Protein AF-A0A7C5T7T2-F1 (afdb_monomer_lite)

Foldseek 3Di:
DDDPLDDPDDALVVLLVVLVVLLVVLLVLLLVVLVPDLVVSVVSLVVSLVVLVVSLVVLVVVLVSQVPDPCQPVDPVSVVRSVSSVVSSVSSVVSNVVSVVSSVVSVVVVVVVVVVPD

pLDDT: mean 85.92, std 14.22, range [38.47, 97.88]

Sequence (118 aa):
MMLEVAVQALSPTALGYVVASIAVVGALSVYGMLSVDRRWAAYVALVVEVVLAVLLAYTVNVVYALYAAPGFGSSMHDIVLGVSYQRVAAGILSAMLFMAALVAIGYYMELQGEKGHE

Structure (mmCIF, N/CA/C/O backbone):
data_AF-A0A7C5T7T2-F1
#
_entry.id   AF-A0A7C5T7T2-F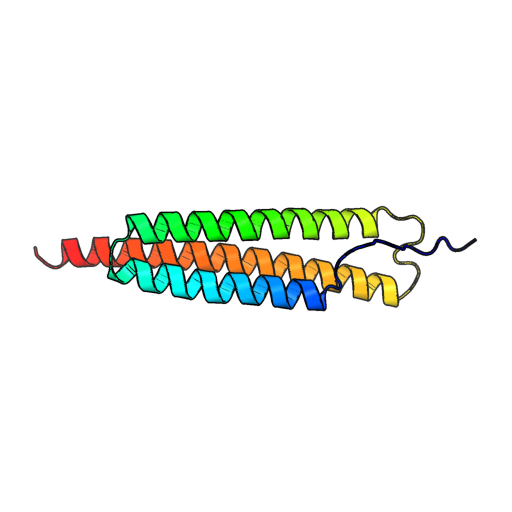1
#
loop_
_atom_site.group_PDB
_atom_site.id
_atom_site.type_symbol
_atom_site.label_atom_id
_atom_site.label_alt_id
_atom_site.label_comp_id
_atom_site.label_asym_id
_atom_site.label_entity_id
_atom_s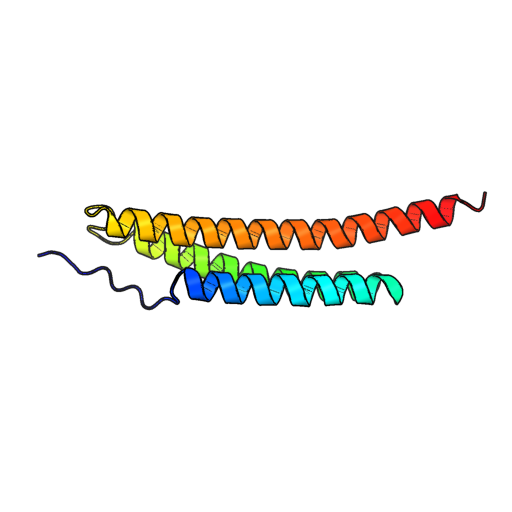ite.label_seq_id
_atom_site.pdbx_PDB_ins_code
_atom_site.Cartn_x
_atom_site.Cartn_y
_atom_site.Cartn_z
_atom_site.occupancy
_atom_site.B_iso_or_equiv
_atom_site.auth_seq_id
_atom_site.auth_comp_id
_atom_site.auth_asym_id
_atom_site.auth_atom_id
_atom_site.pdbx_PDB_model_num
ATOM 1 N N . MET A 1 1 ? 23.443 -1.241 -30.010 1.00 38.47 1 MET A N 1
ATOM 2 C CA . MET A 1 1 ? 22.248 -2.105 -29.931 1.00 38.47 1 MET A CA 1
ATOM 3 C C . MET A 1 1 ? 21.452 -1.610 -28.728 1.00 38.47 1 MET A C 1
ATOM 5 O O . MET A 1 1 ? 21.962 -1.739 -27.625 1.00 38.47 1 MET A O 1
ATOM 9 N N . MET A 1 2 ? 20.324 -0.914 -28.928 1.00 40.06 2 MET A N 1
ATOM 10 C CA . MET A 1 2 ? 19.431 -0.563 -27.812 1.00 40.06 2 MET A CA 1
ATOM 11 C C . MET A 1 2 ? 18.725 -1.847 -27.386 1.00 40.06 2 MET A C 1
ATOM 13 O O . MET A 1 2 ? 17.986 -2.419 -28.182 1.00 40.06 2 MET A O 1
ATOM 17 N N . LEU A 1 3 ? 19.015 -2.331 -26.182 1.00 50.62 3 LEU A N 1
ATOM 18 C CA . LEU A 1 3 ? 18.257 -3.414 -25.567 1.00 50.62 3 LEU A CA 1
ATOM 19 C C . LEU A 1 3 ? 16.936 -2.816 -25.088 1.00 50.62 3 LEU A C 1
ATOM 21 O O . LEU A 1 3 ? 16.924 -1.951 -24.217 1.00 50.62 3 LEU A O 1
ATOM 25 N N . GLU A 1 4 ? 15.839 -3.226 -25.714 1.00 49.62 4 GLU A N 1
ATOM 26 C CA . GLU A 1 4 ? 14.496 -2.831 -25.308 1.00 49.62 4 GLU A CA 1
ATOM 27 C C . GLU A 1 4 ? 14.226 -3.400 -23.907 1.00 49.62 4 GLU A C 1
ATOM 29 O O . GLU A 1 4 ? 14.304 -4.611 -23.685 1.00 49.62 4 GLU A O 1
ATOM 34 N N . VAL A 1 5 ? 13.971 -2.523 -22.936 1.00 54.84 5 VAL A N 1
ATOM 35 C CA . VAL A 1 5 ? 13.690 -2.917 -21.551 1.00 54.84 5 VAL A CA 1
ATOM 36 C C . VAL A 1 5 ? 12.249 -3.425 -21.479 1.00 54.84 5 VAL A C 1
ATOM 38 O O . VAL A 1 5 ? 11.323 -2.697 -21.136 1.00 54.84 5 VAL A O 1
ATOM 41 N N . ALA A 1 6 ? 12.045 -4.691 -21.839 1.00 54.59 6 ALA A N 1
ATOM 42 C CA . ALA A 1 6 ? 10.747 -5.351 -21.753 1.00 54.59 6 ALA A CA 1
ATOM 43 C C . ALA A 1 6 ? 10.578 -6.018 -20.378 1.00 54.59 6 ALA A C 1
ATOM 45 O O . ALA A 1 6 ? 10.866 -7.201 -20.199 1.00 54.59 6 ALA A O 1
ATOM 46 N N . VAL A 1 7 ? 10.101 -5.265 -19.384 1.00 60.03 7 VAL A N 1
ATOM 47 C CA . VAL A 1 7 ? 9.616 -5.862 -18.131 1.00 60.03 7 VAL A CA 1
ATOM 48 C C . VAL A 1 7 ? 8.171 -6.312 -18.354 1.00 60.03 7 VAL A C 1
ATOM 50 O O . VAL A 1 7 ? 7.294 -5.483 -18.586 1.00 60.03 7 VAL A O 1
ATOM 53 N N . GLN A 1 8 ? 7.899 -7.620 -18.274 1.00 65.62 8 GLN A N 1
ATOM 54 C CA . GLN A 1 8 ? 6.528 -8.151 -18.249 1.00 65.62 8 GLN A CA 1
ATOM 55 C C . GLN A 1 8 ? 5.872 -7.844 -16.892 1.00 65.62 8 GLN A C 1
ATOM 57 O O . GLN A 1 8 ? 5.750 -8.706 -16.023 1.00 65.62 8 GLN A O 1
ATOM 62 N N . ALA A 1 9 ? 5.483 -6.587 -16.694 1.00 73.00 9 ALA A N 1
ATOM 63 C CA . ALA A 1 9 ? 4.769 -6.115 -15.515 1.00 73.00 9 ALA A CA 1
ATOM 64 C C . ALA A 1 9 ? 3.422 -5.495 -15.899 1.00 73.00 9 ALA A C 1
ATOM 66 O O . ALA A 1 9 ? 3.221 -5.023 -17.019 1.00 73.00 9 ALA A O 1
ATOM 67 N N . LEU A 1 10 ? 2.494 -5.471 -14.938 1.00 80.31 10 LEU A N 1
ATOM 68 C CA . LEU A 1 10 ? 1.279 -4.665 -15.051 1.00 80.31 10 LEU A CA 1
ATOM 69 C C . LEU A 1 10 ? 1.652 -3.194 -15.256 1.00 80.31 10 LEU A C 1
ATOM 71 O O . LEU A 1 10 ? 2.607 -2.700 -14.648 1.00 80.31 10 LEU A O 1
ATOM 75 N N . SER A 1 11 ? 0.877 -2.481 -16.076 1.00 90.06 11 SER A N 1
ATOM 76 C CA . SER A 1 11 ? 1.086 -1.047 -16.266 1.00 90.06 11 SER A CA 1
ATOM 77 C C . SER A 1 11 ? 0.905 -0.290 -14.939 1.00 90.06 11 SER A C 1
ATOM 79 O O . SER A 1 11 ? 0.089 -0.705 -14.105 1.00 90.06 11 SER A O 1
ATOM 81 N N . PRO A 1 12 ? 1.606 0.842 -14.726 1.00 91.81 12 PRO A N 1
ATOM 82 C CA . PRO A 1 12 ? 1.466 1.627 -13.498 1.00 91.81 12 PRO A CA 1
ATOM 83 C C . PRO A 1 12 ? 0.012 2.013 -13.206 1.00 91.81 12 PRO A C 1
ATOM 85 O O . PRO A 1 12 ? -0.438 1.957 -12.066 1.00 91.81 12 PRO A O 1
ATOM 88 N N . THR A 1 13 ? -0.752 2.350 -14.247 1.00 91.31 13 THR A N 1
ATOM 89 C CA . THR A 1 13 ? -2.172 2.694 -14.135 1.00 91.31 13 THR A CA 1
ATOM 90 C C . THR A 1 13 ? -3.012 1.515 -13.647 1.00 91.31 13 THR A C 1
ATOM 92 O O . THR A 1 13 ? -3.838 1.686 -12.754 1.00 91.31 13 THR A O 1
ATOM 95 N N . ALA A 1 14 ? -2.786 0.313 -14.190 1.00 92.50 14 ALA A N 1
ATOM 96 C CA . ALA A 1 14 ? -3.497 -0.884 -13.752 1.00 92.50 14 ALA A CA 1
ATOM 97 C C . ALA A 1 14 ? -3.191 -1.206 -12.282 1.00 92.50 14 ALA A C 1
ATOM 99 O O . ALA A 1 14 ? -4.115 -1.453 -11.508 1.00 92.50 14 ALA A O 1
ATOM 100 N N . LEU A 1 15 ? -1.918 -1.121 -11.874 1.00 93.38 15 LEU A N 1
ATOM 101 C CA . LEU A 1 15 ? -1.542 -1.285 -10.467 1.00 93.38 15 LEU A CA 1
ATOM 102 C C . LEU A 1 15 ? -2.198 -0.231 -9.576 1.00 93.38 15 LEU A C 1
ATOM 104 O O . LEU A 1 15 ? -2.725 -0.580 -8.525 1.00 93.38 15 LEU A O 1
ATOM 108 N N . GLY A 1 16 ? -2.235 1.031 -10.009 1.00 93.56 16 GLY A N 1
ATOM 109 C CA . GLY A 1 16 ? -2.920 2.100 -9.283 1.00 93.56 16 GLY A CA 1
ATOM 110 C C . GLY A 1 16 ? -4.390 1.773 -8.999 1.00 93.56 16 GLY A C 1
ATOM 111 O O . GLY A 1 16 ? -4.837 1.918 -7.862 1.00 93.56 16 GLY A O 1
ATOM 112 N N . TYR A 1 17 ? -5.127 1.260 -9.991 1.00 94.94 17 TYR A N 1
ATOM 113 C CA . TYR A 1 17 ? -6.520 0.841 -9.796 1.00 94.94 17 TYR A CA 1
ATOM 114 C C . TYR A 1 17 ? -6.665 -0.361 -8.858 1.00 94.94 17 TYR A C 1
ATOM 116 O O . TYR A 1 17 ? -7.572 -0.372 -8.023 1.00 94.94 17 TYR A O 1
ATOM 124 N N . VAL A 1 18 ? -5.775 -1.353 -8.957 1.00 94.62 18 VAL A N 1
ATOM 125 C CA . VAL A 1 18 ? -5.775 -2.518 -8.055 1.00 94.62 18 VAL A CA 1
ATOM 126 C C . VAL A 1 18 ? -5.551 -2.076 -6.608 1.00 94.62 18 VAL A C 1
ATOM 128 O O . VAL A 1 18 ? -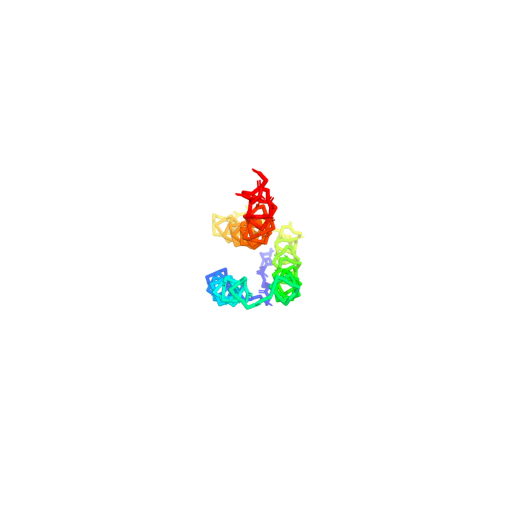6.326 -2.443 -5.724 1.00 94.62 18 VAL A O 1
ATOM 131 N N . VAL A 1 19 ? -4.548 -1.226 -6.379 1.00 94.31 19 VAL A N 1
ATOM 132 C CA . VAL A 1 19 ? -4.220 -0.682 -5.054 1.00 94.31 19 VAL A CA 1
ATOM 133 C C . VAL A 1 19 ? -5.387 0.125 -4.496 1.00 94.31 19 VAL A C 1
ATOM 135 O O . VAL A 1 19 ? -5.795 -0.113 -3.362 1.00 94.31 19 VAL A O 1
ATOM 138 N N . ALA A 1 20 ? -5.966 1.030 -5.290 1.00 93.56 20 ALA A N 1
ATOM 139 C CA . ALA A 1 20 ? -7.111 1.830 -4.866 1.00 93.56 20 ALA A CA 1
ATOM 140 C C . ALA A 1 20 ? -8.319 0.956 -4.492 1.00 93.56 20 ALA A C 1
ATOM 142 O O . ALA A 1 20 ? -8.952 1.189 -3.466 1.00 93.56 20 ALA A O 1
ATOM 143 N N . SER A 1 21 ? -8.607 -0.081 -5.283 1.00 94.94 21 SER A N 1
ATOM 144 C CA . SER A 1 21 ? -9.724 -0.998 -5.016 1.00 94.94 21 SER A CA 1
ATOM 145 C C . SER A 1 21 ? -9.535 -1.742 -3.694 1.00 94.94 21 SER A C 1
ATOM 147 O O . SER A 1 21 ? -10.452 -1.786 -2.875 1.00 94.94 21 SER A O 1
ATOM 149 N N . ILE A 1 22 ? -8.334 -2.277 -3.457 1.00 95.44 22 ILE A N 1
ATOM 150 C CA . ILE A 1 22 ? -8.004 -2.979 -2.209 1.00 95.44 22 ILE A CA 1
ATOM 151 C C . ILE A 1 22 ? -8.063 -2.025 -1.019 1.00 95.44 22 ILE A C 1
ATOM 153 O O . ILE A 1 22 ? -8.666 -2.363 -0.004 1.00 95.44 22 ILE A O 1
ATOM 157 N N . ALA A 1 23 ? -7.486 -0.829 -1.150 1.00 93.94 23 ALA A N 1
ATOM 158 C CA . ALA A 1 23 ? -7.475 0.165 -0.086 1.00 93.94 23 ALA A CA 1
ATOM 159 C C . ALA A 1 23 ? -8.896 0.598 0.304 1.00 93.94 23 ALA A C 1
ATOM 161 O O . ALA A 1 23 ? -9.227 0.619 1.486 1.00 93.94 23 ALA A O 1
ATOM 162 N N . VAL A 1 24 ? -9.761 0.890 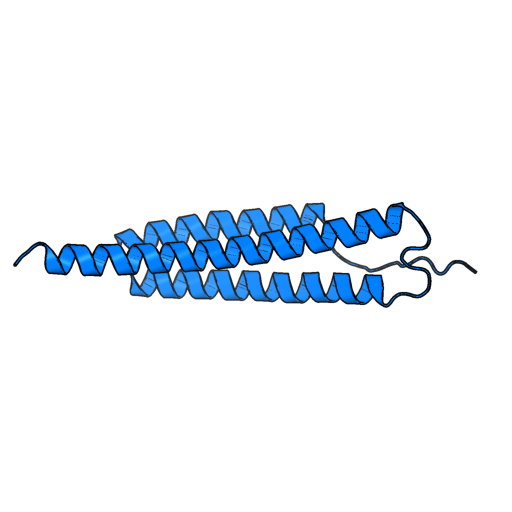-0.674 1.00 95.94 24 VAL A N 1
ATOM 163 C CA . VAL A 1 24 ? -11.140 1.338 -0.421 1.00 95.94 24 VAL A CA 1
ATOM 164 C C . VAL A 1 24 ? -11.983 0.223 0.195 1.00 95.94 24 VAL A C 1
ATOM 166 O O . VAL A 1 24 ? -12.619 0.435 1.227 1.00 95.94 24 VAL A O 1
ATOM 169 N N . VAL A 1 25 ? -11.978 -0.974 -0.400 1.00 96.25 25 VAL A N 1
ATOM 170 C CA . VAL A 1 25 ? -12.756 -2.111 0.122 1.00 96.25 25 VAL A CA 1
ATOM 171 C C . VAL A 1 25 ? -12.243 -2.528 1.500 1.00 96.25 25 VAL A C 1
ATOM 173 O O . VAL A 1 25 ? -13.041 -2.787 2.404 1.00 96.25 25 VAL A O 1
ATOM 176 N N . GLY A 1 26 ? -10.922 -2.541 1.687 1.00 95.19 26 GLY A N 1
ATOM 177 C CA . GLY A 1 26 ? -10.286 -2.828 2.967 1.00 95.19 26 GLY A CA 1
ATOM 178 C C . GLY A 1 26 ? -10.679 -1.822 4.045 1.00 95.19 26 GLY A C 1
ATOM 179 O O . GLY A 1 26 ? -11.118 -2.226 5.121 1.00 95.19 26 GLY A O 1
ATOM 180 N N . ALA A 1 27 ? -10.612 -0.525 3.741 1.00 93.56 27 ALA A N 1
ATOM 181 C CA . ALA A 1 27 ? -10.992 0.537 4.668 1.00 93.56 27 ALA A CA 1
ATOM 182 C C . ALA A 1 27 ? -12.467 0.458 5.079 1.00 93.56 27 ALA A C 1
ATOM 184 O O . ALA A 1 27 ? -12.772 0.539 6.268 1.00 93.56 27 ALA A O 1
ATOM 185 N N . LEU A 1 28 ? -13.378 0.246 4.121 1.00 94.88 28 LEU A N 1
ATOM 186 C CA . LEU A 1 28 ? -14.805 0.065 4.411 1.00 94.88 28 LEU A CA 1
ATOM 187 C C . LEU A 1 28 ? -15.051 -1.161 5.295 1.00 94.88 28 LEU A C 1
ATOM 189 O O . LEU A 1 28 ? -15.852 -1.100 6.226 1.00 94.88 28 LEU A O 1
ATOM 193 N N . SER A 1 29 ? -14.334 -2.255 5.034 1.00 93.88 29 SER A N 1
ATOM 194 C CA . SER A 1 29 ? -14.443 -3.485 5.821 1.00 93.88 29 SER A CA 1
ATOM 195 C C . SER A 1 29 ? -13.956 -3.277 7.256 1.00 93.88 29 SER A C 1
ATOM 197 O O . SER A 1 29 ? -14.642 -3.670 8.197 1.00 93.88 29 SER A O 1
ATOM 199 N N . VAL A 1 30 ? -12.811 -2.613 7.446 1.00 92.94 30 VAL A N 1
ATOM 200 C CA . VAL A 1 30 ? -12.283 -2.293 8.783 1.00 92.94 30 VAL A CA 1
ATOM 201 C C . VAL A 1 30 ? -13.207 -1.340 9.525 1.00 92.94 30 VAL A C 1
ATOM 203 O O . VAL A 1 30 ? -13.551 -1.609 10.672 1.00 92.94 30 VAL A O 1
ATOM 206 N N . TYR A 1 31 ? -13.663 -0.272 8.868 1.00 89.81 31 TYR A N 1
ATOM 207 C CA . TYR A 1 31 ? -14.596 0.677 9.467 1.00 89.81 31 TYR A CA 1
ATOM 208 C C . TYR A 1 31 ? -15.911 0.006 9.885 1.00 89.81 31 TYR A C 1
ATOM 210 O O . TYR A 1 31 ? -16.382 0.218 10.999 1.00 89.81 31 TYR A O 1
ATOM 218 N N . GLY A 1 32 ? -16.467 -0.867 9.038 1.00 89.56 32 GLY A N 1
ATOM 219 C CA . GLY A 1 32 ? -17.645 -1.661 9.386 1.00 89.56 32 GLY A CA 1
ATOM 220 C C . GLY A 1 32 ? -17.402 -2.558 10.603 1.00 89.56 32 GLY A C 1
ATOM 221 O O . GLY A 1 32 ? -18.219 -2.585 11.521 1.00 89.56 32 GLY A O 1
ATOM 222 N N . MET A 1 33 ? -16.253 -3.235 10.663 1.00 90.56 33 MET A N 1
ATOM 223 C CA . MET A 1 33 ? -15.916 -4.127 11.778 1.00 90.56 33 MET A CA 1
ATOM 224 C C . MET A 1 33 ? -15.652 -3.389 13.092 1.00 90.56 33 MET A C 1
ATOM 226 O O . MET A 1 33 ? -15.944 -3.946 14.147 1.00 90.56 33 MET A O 1
ATOM 230 N N . LEU A 1 34 ? -15.186 -2.133 13.056 1.00 85.75 34 LEU A N 1
ATOM 231 C CA . LEU A 1 34 ? -15.049 -1.303 14.261 1.00 85.75 34 LEU A CA 1
ATOM 232 C C . LEU A 1 34 ? -16.387 -1.106 14.993 1.00 85.75 34 LEU A C 1
ATOM 234 O O . LEU A 1 34 ? -16.381 -0.934 16.207 1.00 85.75 34 LEU A O 1
ATOM 238 N N . SER A 1 35 ? -17.521 -1.168 14.283 1.00 80.06 35 SER A N 1
ATOM 239 C CA . SER A 1 35 ? -18.858 -1.079 14.893 1.00 80.06 35 SER A CA 1
ATOM 240 C C . SER A 1 35 ? -19.353 -2.384 15.531 1.00 80.06 35 SER A C 1
ATOM 242 O O . SER A 1 35 ? -20.314 -2.356 16.296 1.00 80.06 35 SER A O 1
ATOM 244 N N . VAL A 1 36 ? -18.715 -3.519 15.218 1.00 83.88 36 VAL A N 1
ATOM 245 C CA . VAL A 1 36 ? -19.109 -4.851 15.703 1.00 83.88 36 VAL A CA 1
ATOM 246 C C . VAL A 1 36 ? -18.166 -5.324 16.805 1.00 83.88 36 VAL A C 1
ATOM 248 O O . VAL A 1 36 ? -18.609 -5.597 17.916 1.00 83.88 36 VAL A O 1
ATOM 251 N N . ASP A 1 37 ? -16.872 -5.434 16.496 1.00 82.69 37 ASP A N 1
ATOM 252 C CA . ASP A 1 37 ? -15.827 -5.869 17.427 1.00 82.69 37 ASP A CA 1
ATOM 253 C C . ASP A 1 37 ? -14.444 -5.474 16.881 1.00 82.69 37 ASP A C 1
ATOM 255 O O . ASP A 1 37 ? -14.038 -5.835 15.767 1.00 82.69 37 ASP A O 1
ATOM 259 N N . ARG A 1 38 ? -13.672 -4.760 17.708 1.00 79.00 38 ARG A N 1
ATOM 260 C CA . ARG A 1 38 ? -12.349 -4.243 17.341 1.00 79.00 38 ARG A CA 1
ATOM 261 C C . ARG A 1 38 ? -11.350 -5.339 16.980 1.00 79.00 38 ARG A C 1
ATOM 263 O O . ARG A 1 38 ? -10.445 -5.095 16.185 1.00 79.00 38 ARG A O 1
ATOM 270 N N . ARG A 1 39 ? -11.442 -6.522 17.602 1.00 87.50 39 ARG A N 1
ATOM 271 C CA . ARG A 1 39 ? -10.478 -7.610 17.372 1.00 87.50 39 ARG A CA 1
ATOM 272 C C . ARG A 1 39 ? -10.582 -8.062 15.925 1.00 87.50 39 ARG A C 1
ATOM 274 O O . ARG A 1 39 ? -9.569 -8.196 15.245 1.00 87.50 39 ARG A O 1
ATOM 281 N N . TRP A 1 40 ? -11.813 -8.183 15.438 1.00 88.56 40 TRP A N 1
ATOM 282 C CA . TRP A 1 40 ? -12.096 -8.472 14.040 1.00 88.56 40 TRP A CA 1
ATOM 283 C C . TRP A 1 40 ? -11.663 -7.333 13.120 1.00 88.56 40 TRP A C 1
ATOM 285 O O . TRP A 1 40 ? -11.048 -7.611 12.094 1.00 88.56 40 TRP A O 1
ATOM 295 N N . ALA A 1 41 ? -11.870 -6.070 13.508 1.00 89.81 41 ALA A N 1
ATOM 296 C CA . ALA A 1 41 ? -11.361 -4.929 12.743 1.00 89.81 41 ALA A CA 1
ATOM 297 C C . ALA A 1 41 ? -9.829 -4.961 12.590 1.00 89.81 41 ALA A C 1
ATOM 299 O O . ALA A 1 41 ? -9.320 -4.759 11.489 1.00 89.81 41 ALA A O 1
ATOM 300 N N . ALA A 1 42 ? -9.098 -5.290 13.660 1.00 91.12 42 ALA A N 1
ATOM 301 C CA . ALA A 1 42 ? -7.646 -5.448 13.629 1.00 91.12 42 ALA A CA 1
ATOM 302 C C . ALA A 1 42 ? -7.203 -6.631 12.750 1.00 91.12 42 ALA A C 1
ATOM 304 O O . ALA A 1 42 ? -6.249 -6.492 11.987 1.00 91.12 42 ALA A O 1
ATOM 305 N N . TYR A 1 43 ? -7.901 -7.773 12.797 1.00 93.06 43 TYR A N 1
ATOM 306 C CA . TYR A 1 43 ? -7.601 -8.905 11.913 1.00 93.06 43 TYR A CA 1
ATOM 307 C C . TYR A 1 43 ? -7.865 -8.581 10.441 1.00 93.06 43 TYR A C 1
ATOM 309 O O . TYR A 1 43 ? -7.035 -8.897 9.591 1.00 93.06 43 TYR A O 1
ATOM 317 N N . VAL A 1 44 ? -8.981 -7.916 10.131 1.00 94.25 44 VAL A N 1
ATOM 318 C CA . VAL A 1 44 ? -9.294 -7.482 8.762 1.00 94.25 44 VAL A CA 1
ATOM 319 C C . VAL A 1 44 ? -8.257 -6.473 8.273 1.00 94.25 44 VAL A C 1
ATOM 321 O O . VAL A 1 44 ? -7.755 -6.616 7.161 1.00 94.25 44 VAL A O 1
ATOM 324 N N . ALA A 1 45 ? -7.876 -5.506 9.111 1.00 94.75 45 ALA A N 1
ATOM 325 C CA . ALA A 1 45 ? -6.821 -4.553 8.784 1.00 94.75 45 ALA A CA 1
ATOM 326 C C . ALA A 1 45 ? -5.497 -5.266 8.497 1.00 94.75 45 ALA A C 1
ATOM 328 O O . ALA A 1 45 ? -4.882 -4.995 7.473 1.00 94.75 45 ALA A O 1
ATOM 329 N N . LEU A 1 46 ? -5.102 -6.232 9.334 1.00 95.75 46 LEU A N 1
ATOM 330 C CA . LEU A 1 46 ? -3.885 -7.018 9.130 1.00 95.75 46 LEU A CA 1
ATOM 331 C C . LEU A 1 46 ? -3.912 -7.791 7.804 1.00 95.75 46 LEU A C 1
ATOM 333 O O . LEU A 1 46 ? -2.910 -7.824 7.096 1.00 95.75 46 LEU A O 1
ATOM 337 N N . VAL A 1 47 ? -5.046 -8.395 7.442 1.00 96.75 47 VAL A N 1
ATOM 338 C CA . VAL A 1 47 ? -5.188 -9.094 6.155 1.00 96.75 47 VAL A CA 1
ATOM 339 C C . VAL A 1 47 ? -5.019 -8.123 4.986 1.00 96.75 47 VAL A C 1
ATOM 341 O O . VAL A 1 47 ? -4.277 -8.420 4.050 1.00 96.75 47 VAL A O 1
ATOM 344 N N . VAL A 1 48 ? -5.659 -6.952 5.044 1.00 96.69 48 VAL A N 1
ATOM 345 C CA . VAL A 1 48 ? -5.524 -5.913 4.009 1.00 96.69 48 VAL A CA 1
ATOM 346 C C . VAL A 1 48 ? -4.076 -5.423 3.918 1.00 96.69 48 VAL A C 1
ATOM 348 O O . VAL A 1 48 ? -3.538 -5.322 2.818 1.00 96.69 48 VAL A O 1
ATOM 351 N N . GLU A 1 49 ? -3.425 -5.190 5.055 1.00 97.06 49 GLU A N 1
ATOM 352 C CA . GLU A 1 49 ? -2.016 -4.791 5.143 1.00 97.06 49 GLU A CA 1
ATOM 353 C C . GLU A 1 49 ? -1.082 -5.826 4.517 1.00 97.06 49 GLU A C 1
ATOM 355 O O . GLU A 1 49 ? -0.188 -5.465 3.758 1.00 97.06 49 GLU A O 1
ATOM 360 N N . VAL A 1 50 ? -1.308 -7.122 4.755 1.00 97.88 50 VAL A N 1
ATOM 361 C CA . VAL A 1 50 ? -0.522 -8.193 4.121 1.00 97.88 50 VAL A CA 1
ATOM 362 C C . VAL A 1 50 ? -0.690 -8.166 2.601 1.00 97.88 50 VAL A C 1
ATOM 364 O O . VAL A 1 50 ? 0.298 -8.270 1.874 1.00 97.88 50 VAL A O 1
ATOM 367 N N . VAL A 1 51 ? -1.914 -7.979 2.100 1.00 97.50 51 VAL A N 1
ATOM 368 C CA . VAL A 1 51 ? -2.166 -7.874 0.653 1.00 97.50 51 VAL A CA 1
ATOM 369 C C . VAL A 1 51 ? -1.470 -6.642 0.060 1.00 97.50 51 VAL A C 1
ATOM 371 O O . VAL A 1 51 ? -0.814 -6.746 -0.980 1.00 97.50 51 VAL A O 1
ATOM 374 N N . LEU A 1 52 ? -1.559 -5.488 0.728 1.00 97.44 52 LEU A N 1
ATOM 375 C CA . LEU A 1 52 ? -0.872 -4.263 0.311 1.00 97.44 52 LEU A CA 1
ATOM 376 C C . LEU A 1 52 ? 0.653 -4.419 0.367 1.00 97.44 52 LEU A C 1
ATOM 378 O O . LEU A 1 52 ? 1.336 -3.982 -0.556 1.00 97.44 52 LEU A O 1
ATOM 382 N N . ALA A 1 53 ? 1.195 -5.104 1.374 1.00 97.69 53 ALA A N 1
ATOM 383 C CA . ALA A 1 53 ? 2.623 -5.383 1.494 1.00 97.69 53 ALA A CA 1
ATOM 384 C C . ALA A 1 53 ? 3.132 -6.290 0.362 1.00 97.69 53 ALA A C 1
ATOM 386 O O . ALA A 1 53 ? 4.205 -6.042 -0.191 1.00 97.69 53 ALA A O 1
ATOM 387 N N . VAL A 1 54 ? 2.354 -7.301 -0.042 1.00 97.19 54 VAL A N 1
ATOM 388 C CA . VAL A 1 54 ? 2.676 -8.138 -1.211 1.00 97.19 54 VAL A CA 1
ATOM 389 C C . VAL A 1 54 ? 2.695 -7.296 -2.491 1.00 97.19 54 VAL A C 1
ATOM 391 O O . VAL A 1 54 ? 3.634 -7.403 -3.283 1.00 97.19 54 VAL A O 1
ATOM 394 N N . LEU A 1 55 ? 1.710 -6.412 -2.681 1.00 95.88 55 LEU A N 1
ATOM 395 C CA . LEU A 1 55 ? 1.691 -5.488 -3.821 1.00 95.88 55 LEU A CA 1
ATOM 396 C C . LEU A 1 55 ? 2.848 -4.487 -3.791 1.00 95.88 55 LEU A C 1
ATOM 398 O O . LEU A 1 55 ? 3.404 -4.162 -4.844 1.00 95.88 55 LEU A O 1
ATOM 402 N N . LEU A 1 56 ? 3.236 -4.016 -2.605 1.00 97.06 56 LEU A N 1
ATOM 403 C CA . LEU A 1 56 ? 4.388 -3.141 -2.430 1.00 97.06 56 LEU A CA 1
ATOM 404 C C . LEU A 1 56 ? 5.669 -3.864 -2.840 1.00 97.06 56 LEU A C 1
ATOM 406 O O . LEU A 1 56 ? 6.430 -3.332 -3.644 1.00 97.06 56 LEU A O 1
ATOM 410 N N . ALA A 1 57 ? 5.881 -5.086 -2.346 1.00 96.62 57 ALA A N 1
ATOM 411 C CA . ALA A 1 57 ? 7.041 -5.899 -2.691 1.00 96.62 57 ALA A CA 1
ATOM 412 C C . ALA A 1 57 ? 7.112 -6.164 -4.203 1.00 96.62 57 ALA A C 1
ATOM 414 O O . ALA A 1 57 ? 8.168 -5.983 -4.810 1.00 96.62 57 ALA A O 1
ATOM 415 N N . TYR A 1 58 ? 5.980 -6.503 -4.829 1.00 94.75 58 TYR A N 1
ATOM 416 C CA . TYR A 1 58 ? 5.883 -6.638 -6.283 1.00 94.75 58 TYR A CA 1
ATOM 417 C C . TYR A 1 58 ? 6.271 -5.338 -7.005 1.00 94.75 58 TYR A C 1
ATOM 419 O O . TYR A 1 58 ? 7.115 -5.354 -7.900 1.00 94.75 58 TYR A O 1
ATOM 427 N N . THR A 1 59 ? 5.703 -4.202 -6.594 1.00 94.44 59 THR A N 1
ATOM 428 C CA . THR A 1 59 ? 5.941 -2.902 -7.243 1.00 94.44 59 THR A CA 1
ATOM 429 C C . THR A 1 59 ? 7.392 -2.449 -7.082 1.00 94.44 59 THR A C 1
ATOM 431 O O . THR A 1 59 ? 8.008 -2.001 -8.046 1.00 94.44 59 THR A O 1
ATOM 434 N N . VAL A 1 60 ? 7.975 -2.609 -5.891 1.00 94.75 60 VAL A N 1
ATOM 435 C CA . VAL A 1 60 ? 9.386 -2.296 -5.623 1.00 94.75 60 VAL A CA 1
ATOM 436 C C . VAL A 1 60 ? 10.310 -3.199 -6.437 1.00 94.75 60 VAL A C 1
ATOM 438 O O . VAL A 1 60 ? 11.299 -2.712 -6.980 1.00 94.75 60 VAL A O 1
ATOM 441 N N . ASN A 1 61 ? 9.975 -4.482 -6.594 1.00 93.50 61 ASN A N 1
ATOM 442 C CA . ASN A 1 61 ? 10.738 -5.387 -7.450 1.00 93.50 61 ASN A CA 1
ATOM 443 C C . ASN A 1 61 ? 10.712 -4.943 -8.925 1.00 93.50 61 ASN A C 1
ATOM 445 O O . ASN A 1 61 ? 11.749 -4.959 -9.584 1.00 93.50 61 ASN A O 1
ATOM 449 N N . VAL A 1 62 ? 9.563 -4.476 -9.431 1.00 90.69 62 VAL A N 1
ATOM 450 C CA . VAL A 1 62 ? 9.462 -3.892 -10.783 1.00 90.69 62 VAL A CA 1
ATOM 451 C C . VAL A 1 62 ? 10.329 -2.639 -10.906 1.00 90.69 62 VAL A C 1
ATOM 453 O O . VAL A 1 62 ? 11.090 -2.519 -11.863 1.00 90.69 62 VAL A O 1
ATOM 456 N N . VAL A 1 63 ? 10.265 -1.732 -9.927 1.00 91.69 63 VAL A N 1
ATOM 457 C CA . VAL A 1 63 ? 11.120 -0.535 -9.884 1.00 91.69 63 VAL A CA 1
ATOM 458 C C . VAL A 1 63 ? 12.594 -0.937 -9.934 1.00 91.69 63 VAL A C 1
ATOM 460 O O . VAL A 1 63 ? 13.336 -0.429 -10.770 1.00 91.69 63 VAL A O 1
ATOM 463 N N . TYR A 1 64 ? 13.016 -1.882 -9.095 1.00 91.00 64 TYR A N 1
ATOM 464 C CA . TYR A 1 64 ? 14.399 -2.349 -9.068 1.00 91.00 64 TYR A CA 1
ATOM 465 C C . TYR A 1 64 ? 14.832 -2.945 -10.414 1.00 91.00 64 TYR A C 1
ATOM 467 O O . TYR A 1 64 ? 15.892 -2.591 -10.924 1.00 91.00 64 TYR A O 1
ATOM 475 N N . ALA A 1 65 ? 13.992 -3.784 -11.026 1.00 88.44 65 ALA A N 1
ATOM 476 C CA . ALA A 1 65 ? 14.265 -4.377 -12.332 1.00 88.44 65 ALA A CA 1
ATOM 477 C C . ALA A 1 65 ? 14.419 -3.322 -13.440 1.00 88.44 65 ALA A C 1
ATOM 479 O O . ALA A 1 65 ? 15.320 -3.440 -14.267 1.00 88.44 65 ALA A O 1
ATOM 480 N N . LEU A 1 66 ? 13.584 -2.275 -13.433 1.00 87.25 66 LEU A N 1
ATOM 481 C CA . LEU A 1 66 ? 13.685 -1.164 -14.382 1.00 87.25 66 LEU A CA 1
ATOM 482 C C . LEU A 1 66 ? 15.010 -0.413 -14.221 1.00 87.25 66 LEU A C 1
ATOM 484 O O . LEU A 1 66 ? 15.746 -0.255 -15.188 1.00 87.25 66 LEU A O 1
ATOM 488 N N . TYR A 1 67 ? 15.353 -0.004 -12.997 1.00 86.69 67 TYR A N 1
ATOM 489 C CA . TYR A 1 67 ? 16.584 0.754 -12.744 1.00 86.69 67 TYR A CA 1
ATOM 490 C C . TYR A 1 67 ? 17.868 -0.081 -12.885 1.00 86.69 67 TYR A C 1
ATOM 492 O O . TYR A 1 67 ? 18.936 0.491 -13.093 1.00 86.69 67 TYR A O 1
ATOM 500 N N . ALA A 1 68 ? 17.785 -1.410 -12.797 1.00 86.81 68 ALA A N 1
ATOM 501 C CA . ALA A 1 68 ? 18.910 -2.312 -13.041 1.00 86.81 68 ALA A CA 1
ATOM 502 C C . ALA A 1 68 ? 19.128 -2.631 -14.534 1.00 86.81 68 ALA A C 1
ATOM 504 O O . ALA A 1 68 ? 20.167 -3.189 -14.894 1.00 86.81 68 ALA A O 1
ATOM 505 N N . ALA A 1 69 ? 18.169 -2.309 -15.409 1.00 84.12 69 ALA A N 1
ATOM 506 C CA . ALA A 1 69 ? 18.246 -2.655 -16.820 1.00 84.12 69 ALA A CA 1
ATOM 507 C C . ALA A 1 69 ? 19.267 -1.772 -17.576 1.00 84.12 69 ALA A C 1
ATOM 509 O O . ALA A 1 69 ? 19.210 -0.539 -17.491 1.00 84.12 69 ALA A O 1
ATOM 510 N N . PRO A 1 70 ? 20.188 -2.362 -18.364 1.00 80.25 70 PRO A N 1
ATOM 511 C CA . PRO A 1 70 ? 21.149 -1.595 -19.152 1.00 80.25 70 PRO A CA 1
ATOM 512 C C . PRO A 1 70 ? 20.451 -0.678 -20.165 1.00 80.25 70 PRO A C 1
ATOM 514 O O . PRO A 1 70 ? 19.701 -1.148 -21.016 1.00 80.25 70 PRO A O 1
ATOM 517 N N . GLY A 1 71 ? 20.729 0.627 -20.105 1.00 77.31 71 GLY A N 1
ATOM 518 C CA . GLY A 1 71 ? 20.150 1.625 -21.015 1.00 77.31 71 GLY A CA 1
ATOM 519 C C . GLY A 1 71 ? 18.849 2.271 -20.527 1.00 77.31 71 GLY A C 1
ATOM 520 O O . GLY A 1 71 ? 18.376 3.211 -21.170 1.00 77.31 71 GLY A O 1
ATOM 521 N N . PHE A 1 72 ? 18.303 1.842 -19.384 1.00 81.56 72 PHE A N 1
ATOM 522 C CA . PHE A 1 72 ? 17.152 2.499 -18.767 1.00 81.56 72 PHE A CA 1
ATOM 523 C C . PHE A 1 72 ? 17.507 3.921 -18.303 1.00 81.56 72 PHE A C 1
ATOM 525 O O . PHE A 1 72 ? 18.561 4.153 -17.711 1.00 81.56 72 PHE A O 1
ATOM 532 N N . GLY A 1 73 ? 16.627 4.884 -18.587 1.00 77.31 73 GLY A N 1
ATOM 533 C CA . GLY A 1 73 ? 16.849 6.303 -18.283 1.00 77.31 73 GLY A CA 1
ATOM 534 C C . GLY A 1 73 ? 17.594 7.073 -19.378 1.00 77.31 73 GLY A C 1
ATOM 535 O O . GLY A 1 73 ? 17.887 8.253 -19.199 1.00 77.31 73 GLY A O 1
ATOM 536 N N . SER A 1 74 ? 17.876 6.433 -20.518 1.00 80.69 74 SER A N 1
ATOM 537 C CA . SER A 1 74 ? 18.439 7.102 -21.699 1.00 80.69 74 SER A CA 1
ATOM 538 C C . SER A 1 74 ? 17.395 7.899 -22.491 1.00 80.69 74 SER A C 1
ATOM 540 O O . SER A 1 74 ? 17.757 8.796 -23.254 1.00 80.69 74 SER A O 1
ATOM 542 N N . SER A 1 75 ? 16.103 7.624 -22.277 1.00 86.38 75 SER A N 1
ATOM 543 C CA . SER A 1 75 ? 14.986 8.354 -22.876 1.00 86.38 75 SER A CA 1
ATOM 544 C C . SER A 1 75 ? 14.078 8.996 -21.820 1.00 86.38 75 SER A C 1
ATOM 546 O O . SER A 1 75 ? 13.957 8.521 -20.689 1.00 86.38 75 SER A O 1
ATOM 548 N N . MET A 1 76 ? 13.373 10.069 -22.199 1.00 85.19 76 MET A N 1
ATOM 549 C CA . MET A 1 76 ? 12.395 10.712 -21.310 1.00 85.19 76 MET A CA 1
ATOM 550 C C . MET A 1 76 ? 11.225 9.777 -20.960 1.00 85.19 76 MET A C 1
ATOM 552 O O . MET A 1 76 ? 10.636 9.888 -19.886 1.00 85.19 76 MET A O 1
ATOM 556 N N . HIS A 1 77 ? 10.905 8.834 -21.848 1.00 86.56 77 HIS A N 1
ATOM 557 C CA . HIS A 1 77 ? 9.857 7.843 -21.624 1.00 86.56 77 HIS A CA 1
ATOM 558 C C . HIS A 1 77 ? 10.192 6.913 -20.448 1.00 86.56 77 HIS A C 1
ATOM 560 O O . HIS A 1 77 ? 9.342 6.694 -19.585 1.00 86.56 77 HIS A O 1
ATOM 566 N N . ASP A 1 78 ? 11.443 6.458 -20.353 1.00 84.56 78 ASP A N 1
ATOM 567 C CA . ASP A 1 78 ? 11.904 5.580 -19.268 1.00 84.56 78 ASP A CA 1
ATOM 568 C C . ASP A 1 78 ? 11.824 6.274 -17.906 1.00 84.56 78 ASP A C 1
ATOM 570 O O . ASP A 1 78 ? 11.375 5.692 -16.918 1.00 84.56 78 ASP A O 1
ATOM 574 N N . ILE A 1 79 ? 12.199 7.558 -17.861 1.00 86.00 79 ILE A N 1
ATOM 575 C CA . ILE A 1 79 ? 12.120 8.369 -16.640 1.00 86.00 79 ILE A CA 1
ATOM 576 C C . ILE A 1 79 ? 10.662 8.481 -16.182 1.00 86.00 79 ILE A C 1
ATOM 578 O O . ILE A 1 79 ? 10.360 8.256 -15.008 1.00 86.00 79 ILE A O 1
ATOM 582 N N . VAL A 1 80 ? 9.742 8.790 -17.102 1.00 89.88 80 VAL A N 1
ATOM 583 C CA . VAL A 1 80 ? 8.305 8.881 -16.796 1.00 89.88 80 VAL A CA 1
ATOM 584 C C . VAL A 1 80 ? 7.764 7.540 -16.300 1.00 89.88 80 VAL A C 1
ATOM 586 O O . VAL A 1 80 ? 6.992 7.517 -15.335 1.00 89.88 80 VAL A O 1
ATOM 589 N N . LEU A 1 81 ? 8.185 6.429 -16.904 1.00 89.38 81 LEU A N 1
ATOM 590 C CA . LEU A 1 81 ? 7.776 5.090 -16.489 1.00 89.38 81 LEU A CA 1
ATOM 591 C C . LEU A 1 81 ? 8.259 4.768 -15.066 1.00 89.38 81 LEU A C 1
ATOM 593 O O . LEU A 1 81 ? 7.451 4.380 -14.219 1.00 89.38 81 LEU A O 1
ATOM 597 N N . GLY A 1 82 ? 9.544 4.997 -14.775 1.00 89.44 82 GLY A N 1
ATOM 598 C CA . GLY A 1 82 ? 10.131 4.767 -13.451 1.00 89.44 82 GLY A CA 1
ATOM 599 C C . GLY A 1 82 ? 9.454 5.596 -12.355 1.00 89.44 82 GLY A C 1
ATOM 600 O O . GLY A 1 82 ? 9.031 5.053 -11.331 1.00 89.44 82 GLY A O 1
ATOM 601 N N . VAL A 1 83 ? 9.243 6.893 -12.609 1.00 93.06 83 VAL A N 1
ATOM 602 C CA . VAL A 1 83 ? 8.521 7.790 -11.687 1.00 93.06 83 VAL A CA 1
ATOM 603 C C . VAL A 1 83 ? 7.074 7.332 -11.483 1.00 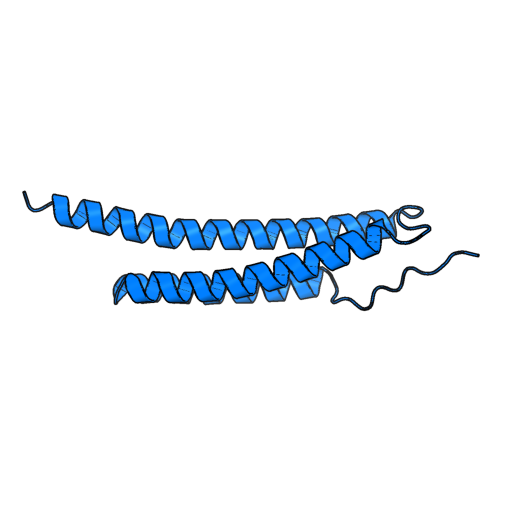93.06 83 VAL A C 1
ATOM 605 O O . VAL A 1 83 ? 6.546 7.421 -10.374 1.00 93.06 83 VAL A O 1
ATOM 608 N N . SER A 1 84 ? 6.419 6.815 -12.523 1.00 94.31 84 SER A N 1
ATOM 609 C CA . SER A 1 84 ? 5.041 6.323 -12.416 1.00 94.31 84 SER A CA 1
ATOM 610 C C . SER A 1 84 ? 4.934 5.122 -11.475 1.00 94.31 84 SER A C 1
ATOM 612 O O . SER A 1 84 ? 4.061 5.116 -10.607 1.00 94.31 84 SER A O 1
ATOM 614 N N . TYR A 1 85 ? 5.845 4.148 -11.563 1.00 94.81 85 TYR A N 1
ATOM 615 C CA . TYR A 1 85 ? 5.880 3.029 -10.611 1.00 94.81 85 TYR A CA 1
ATOM 616 C C . TYR A 1 85 ? 6.231 3.474 -9.183 1.00 94.81 85 TYR A C 1
ATOM 618 O O . TYR A 1 85 ? 5.633 2.982 -8.226 1.00 94.81 85 TYR A O 1
ATOM 626 N N . GLN A 1 86 ? 7.133 4.448 -9.016 1.00 95.00 86 GLN A N 1
ATOM 627 C CA . GLN A 1 86 ? 7.438 5.014 -7.695 1.00 95.00 86 GLN A CA 1
ATOM 628 C C . GLN A 1 86 ? 6.216 5.692 -7.057 1.00 95.00 86 GLN A C 1
ATOM 630 O O . GLN A 1 86 ? 5.979 5.535 -5.859 1.00 95.00 86 GLN A O 1
ATOM 635 N N . ARG A 1 87 ? 5.397 6.400 -7.848 1.00 96.00 87 ARG A N 1
ATOM 636 C CA . ARG A 1 87 ? 4.133 6.989 -7.370 1.00 96.00 87 ARG A CA 1
ATOM 637 C C . ARG A 1 87 ? 3.136 5.925 -6.924 1.00 96.00 87 ARG A C 1
ATOM 639 O O . ARG A 1 87 ? 2.475 6.117 -5.908 1.00 96.00 87 ARG A O 1
ATOM 646 N N . VAL A 1 88 ? 3.049 4.804 -7.642 1.00 96.62 88 VAL A N 1
ATOM 647 C CA . VAL A 1 88 ? 2.221 3.661 -7.224 1.00 96.62 88 VAL A CA 1
ATOM 648 C C . VAL A 1 88 ? 2.714 3.107 -5.887 1.00 96.62 88 VAL A C 1
ATOM 650 O O . VAL A 1 88 ? 1.908 2.952 -4.974 1.00 96.62 88 VAL A O 1
ATOM 653 N N . ALA A 1 89 ? 4.023 2.886 -5.727 1.00 96.69 89 ALA A N 1
ATOM 654 C CA . ALA A 1 89 ? 4.596 2.415 -4.464 1.00 96.69 89 ALA A CA 1
ATOM 655 C C . ALA A 1 89 ? 4.300 3.373 -3.294 1.00 96.69 89 ALA A C 1
ATOM 657 O O . ALA A 1 89 ? 3.889 2.931 -2.222 1.00 96.69 89 ALA A O 1
ATOM 658 N N . ALA A 1 90 ? 4.430 4.686 -3.513 1.00 96.56 90 ALA A N 1
ATOM 659 C CA . ALA A 1 90 ? 4.058 5.697 -2.523 1.00 96.56 90 ALA A CA 1
ATOM 660 C C . ALA A 1 90 ? 2.556 5.656 -2.182 1.00 96.56 90 ALA A C 1
ATOM 662 O O . ALA A 1 90 ? 2.187 5.773 -1.015 1.00 96.56 90 ALA A O 1
ATOM 663 N N . GLY A 1 91 ? 1.693 5.436 -3.178 1.00 96.38 91 GLY A N 1
ATOM 664 C CA . GLY A 1 91 ? 0.256 5.244 -2.973 1.00 96.38 91 GLY A CA 1
ATOM 665 C C . GLY A 1 91 ? -0.066 4.015 -2.117 1.00 96.38 91 GLY A C 1
ATOM 666 O O . GLY A 1 91 ? -0.906 4.105 -1.225 1.00 96.38 91 GLY A O 1
ATOM 667 N N . ILE A 1 92 ? 0.645 2.900 -2.325 1.00 97.50 92 ILE A N 1
ATOM 668 C CA . ILE A 1 92 ? 0.504 1.690 -1.498 1.00 97.50 92 ILE A CA 1
ATOM 669 C C . ILE A 1 92 ? 0.897 1.986 -0.049 1.00 97.50 92 ILE A C 1
ATOM 671 O O . ILE A 1 92 ? 0.118 1.706 0.856 1.00 97.50 92 ILE A O 1
ATOM 675 N N . LEU A 1 93 ? 2.059 2.610 0.174 1.00 96.81 93 LEU A N 1
ATOM 676 C CA . LEU A 1 93 ? 2.503 2.997 1.518 1.00 96.81 93 LEU A CA 1
ATOM 677 C C . LEU A 1 93 ? 1.502 3.931 2.207 1.00 96.81 93 LEU A C 1
ATOM 679 O O . LEU A 1 93 ? 1.208 3.760 3.387 1.00 96.81 93 LEU A O 1
ATOM 683 N N . SER A 1 94 ? 0.943 4.895 1.472 1.00 96.88 94 SER A N 1
ATOM 684 C CA . SER A 1 94 ? -0.092 5.780 2.007 1.00 96.88 94 SER A CA 1
ATOM 685 C C . SER A 1 94 ? -1.363 5.018 2.389 1.00 96.88 94 SER A C 1
ATOM 687 O O . SER A 1 94 ? -1.978 5.355 3.398 1.00 96.88 94 SER A O 1
ATOM 689 N N . ALA A 1 95 ? -1.762 4.009 1.610 1.00 95.94 95 ALA A N 1
ATOM 690 C CA . ALA A 1 95 ? -2.914 3.171 1.929 1.00 95.94 95 ALA A CA 1
ATOM 691 C C . ALA A 1 95 ? -2.671 2.330 3.191 1.00 95.94 95 ALA A C 1
ATOM 693 O O . ALA A 1 95 ? -3.545 2.275 4.049 1.00 95.94 95 ALA A O 1
ATOM 694 N N . MET A 1 96 ? -1.478 1.749 3.341 1.00 97.12 96 MET A N 1
ATOM 695 C CA . MET A 1 96 ? -1.073 1.028 4.556 1.00 97.12 96 MET A CA 1
ATOM 696 C C . MET A 1 96 ? -1.141 1.949 5.785 1.00 97.12 96 MET A C 1
ATOM 698 O O . MET A 1 96 ? -1.875 1.704 6.736 1.00 97.12 96 MET A O 1
ATOM 702 N N . LEU A 1 97 ? -0.490 3.116 5.728 1.00 96.06 97 LEU A N 1
ATOM 703 C CA . LEU A 1 97 ? -0.537 4.086 6.830 1.00 96.06 97 LEU A CA 1
ATOM 704 C C . LEU A 1 97 ? -1.966 4.522 7.182 1.00 96.06 97 LEU A C 1
ATOM 706 O O . LEU A 1 97 ? -2.281 4.715 8.356 1.00 96.06 97 LEU A O 1
ATOM 710 N N . PHE A 1 98 ? -2.839 4.652 6.183 1.00 94.50 98 PHE A N 1
ATOM 711 C CA . PHE A 1 98 ? -4.248 4.957 6.404 1.00 94.50 98 PHE A CA 1
ATOM 712 C C . PHE A 1 98 ? -4.986 3.825 7.137 1.00 94.50 98 PHE A C 1
ATOM 714 O O . PHE A 1 98 ? -5.724 4.098 8.085 1.00 94.50 98 PHE A O 1
ATOM 721 N N . MET A 1 99 ? -4.755 2.563 6.763 1.00 94.06 99 MET A N 1
ATOM 722 C CA . MET A 1 99 ? -5.329 1.401 7.454 1.00 94.06 99 MET A CA 1
ATOM 723 C C . MET A 1 99 ? -4.867 1.328 8.914 1.00 94.06 99 MET A C 1
ATOM 725 O O . MET A 1 99 ? -5.693 1.173 9.818 1.00 94.06 99 MET A O 1
ATOM 729 N N . ALA A 1 100 ? -3.569 1.524 9.157 1.00 92.38 100 ALA A N 1
ATOM 730 C CA . ALA A 1 100 ? -3.016 1.601 10.505 1.00 92.38 100 ALA A CA 1
ATOM 731 C C . ALA A 1 100 ? -3.652 2.739 11.329 1.00 92.38 100 ALA A C 1
ATOM 733 O O . ALA A 1 100 ? -4.009 2.540 12.493 1.00 92.38 100 ALA A O 1
ATOM 734 N N . ALA A 1 101 ? -3.853 3.914 10.721 1.00 91.94 101 ALA A N 1
ATOM 735 C CA . ALA A 1 101 ? -4.501 5.048 11.374 1.00 91.94 101 ALA A CA 1
ATOM 736 C C . ALA A 1 101 ? -5.962 4.752 11.753 1.00 91.94 101 ALA A C 1
ATOM 738 O O . ALA A 1 101 ? -6.374 5.091 12.862 1.00 91.94 101 ALA A O 1
ATOM 739 N N 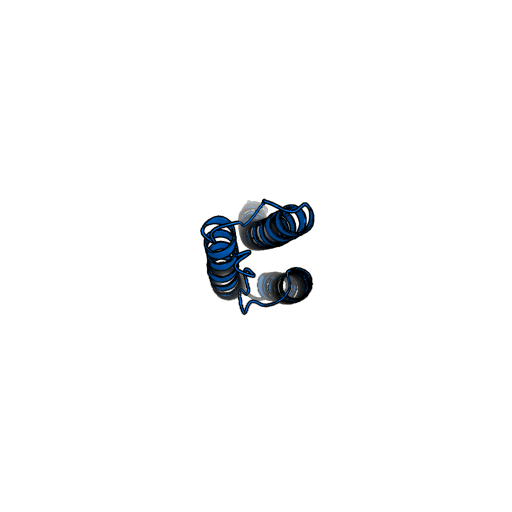. LEU A 1 102 ? -6.735 4.083 10.888 1.00 91.00 102 LEU A N 1
ATOM 740 C CA . LEU A 1 102 ? -8.122 3.702 11.188 1.00 91.00 102 LEU A CA 1
ATOM 741 C C . LEU A 1 102 ? -8.218 2.803 12.427 1.00 91.00 102 LEU A C 1
ATOM 743 O O . LEU A 1 102 ? -9.045 3.049 13.306 1.00 91.00 102 LEU A O 1
ATOM 747 N N . VAL A 1 103 ? -7.349 1.793 12.527 1.00 90.88 103 VAL A N 1
ATOM 748 C CA . VAL A 1 103 ? -7.311 0.899 13.694 1.00 90.88 103 VAL A CA 1
ATOM 749 C C . VAL A 1 103 ? -6.887 1.658 14.954 1.00 90.88 103 VAL A C 1
ATOM 751 O O . VAL A 1 103 ? -7.497 1.483 16.010 1.00 90.88 103 VAL A O 1
ATOM 754 N N . ALA A 1 104 ? -5.882 2.534 14.850 1.00 89.31 104 ALA A N 1
ATOM 755 C CA . ALA A 1 104 ? -5.411 3.339 15.976 1.00 89.31 104 ALA A CA 1
ATOM 756 C C . ALA A 1 104 ? -6.488 4.306 16.502 1.00 89.31 104 ALA A C 1
ATOM 758 O O . ALA A 1 104 ? -6.660 4.427 17.716 1.00 89.31 104 ALA A O 1
ATOM 759 N N . ILE A 1 105 ? -7.242 4.958 15.609 1.00 87.56 105 ILE A N 1
ATOM 760 C CA . ILE A 1 105 ? -8.371 5.825 15.981 1.00 87.56 105 ILE A CA 1
ATOM 761 C C . ILE A 1 105 ? -9.454 5.008 16.688 1.00 87.56 105 ILE A C 1
ATOM 763 O O . ILE A 1 105 ? -9.911 5.413 17.756 1.00 87.56 105 ILE A O 1
ATOM 767 N N . GLY A 1 106 ? -9.822 3.844 16.140 1.00 83.81 106 GLY A N 1
ATOM 768 C CA . GLY A 1 106 ? -10.796 2.949 16.768 1.00 83.81 106 GLY A CA 1
ATOM 769 C C . GLY A 1 106 ? -10.396 2.557 18.193 1.00 83.81 106 GLY A C 1
ATOM 770 O O . GLY A 1 106 ? -11.205 2.651 19.112 1.00 83.81 106 GLY A O 1
ATOM 771 N N . TYR A 1 107 ? -9.120 2.217 18.397 1.00 83.19 107 TYR A N 1
ATOM 772 C CA . TYR A 1 107 ? -8.570 1.912 19.720 1.00 83.19 107 TYR A CA 1
ATOM 773 C C . TYR A 1 107 ? -8.628 3.109 20.683 1.00 83.19 107 TYR A C 1
ATOM 775 O O . TYR A 1 107 ? -8.950 2.961 21.861 1.00 83.19 107 TYR A O 1
ATOM 783 N N . TYR A 1 108 ? -8.323 4.312 20.193 1.00 83.62 108 TYR A N 1
ATOM 784 C CA . TYR A 1 108 ? -8.341 5.518 21.016 1.00 83.62 108 TYR A CA 1
ATOM 785 C C . TYR A 1 108 ? -9.756 5.905 21.468 1.00 83.62 108 TYR A C 1
ATOM 787 O O . TYR A 1 108 ? -9.945 6.283 22.624 1.00 83.62 108 TYR A O 1
ATOM 795 N N . MET A 1 109 ? -10.752 5.781 20.586 1.00 80.62 109 MET A N 1
ATOM 796 C CA . MET A 1 109 ? -12.152 6.080 20.913 1.00 80.62 109 MET A CA 1
ATOM 797 C C . MET A 1 109 ? -12.700 5.163 22.013 1.00 80.62 109 MET A C 1
ATOM 799 O O . MET A 1 109 ? -13.419 5.630 22.893 1.00 80.62 109 MET A O 1
ATOM 803 N N . GLU A 1 110 ? -12.325 3.884 22.010 1.00 75.19 110 GLU A N 1
ATOM 804 C CA . GLU A 1 110 ? -12.707 2.925 23.054 1.00 75.19 110 GLU A CA 1
ATOM 805 C C . GLU A 1 110 ? -12.115 3.305 24.417 1.00 75.19 110 GLU A C 1
ATOM 807 O O . GLU A 1 110 ? -12.845 3.414 25.400 1.00 75.19 110 GLU A O 1
ATOM 812 N N . LEU A 1 111 ? -10.815 3.624 24.459 1.00 75.62 111 LEU A N 1
ATOM 813 C CA . LEU A 1 111 ? -10.153 4.072 25.690 1.00 75.62 111 LEU A CA 1
ATOM 814 C C . LEU A 1 111 ? -10.758 5.360 26.266 1.00 75.62 111 LEU A C 1
ATOM 816 O O . LEU A 1 111 ? -10.703 5.572 27.477 1.00 75.62 111 LEU A O 1
ATOM 820 N N . GLN A 1 112 ? -11.284 6.249 25.420 1.00 73.25 112 GLN A N 1
ATOM 821 C CA . GLN A 1 112 ? -11.993 7.446 25.878 1.00 73.25 112 GLN A CA 1
ATOM 822 C C . GLN A 1 112 ? -13.414 7.133 26.361 1.00 73.25 112 GLN A C 1
ATOM 824 O O . GLN A 1 112 ? -13.847 7.711 27.355 1.00 73.25 112 GLN A O 1
ATOM 829 N N . GLY A 1 113 ? -14.120 6.215 25.696 1.00 62.38 113 GLY A N 1
ATOM 830 C CA . GLY A 1 113 ? -15.457 5.773 26.098 1.00 62.38 113 GLY A CA 1
ATOM 831 C C . GLY A 1 113 ? -15.467 5.061 27.453 1.00 62.38 113 GLY A C 1
ATOM 832 O O . GLY A 1 113 ? -16.344 5.325 28.269 1.00 62.38 113 GLY A O 1
ATOM 833 N N . GLU A 1 114 ? -14.457 4.235 27.738 1.00 56.50 114 GLU A N 1
ATOM 834 C CA . GLU A 1 114 ? -14.307 3.569 29.041 1.00 56.50 114 GLU A CA 1
ATOM 835 C C . GLU A 1 114 ? -13.981 4.547 30.183 1.00 56.50 114 GLU A C 1
ATOM 837 O O . GLU A 1 114 ? -14.350 4.298 31.327 1.00 56.50 114 GLU A O 1
ATOM 842 N N . LYS A 1 115 ? -13.343 5.687 29.883 1.00 52.81 115 LYS A N 1
ATOM 843 C CA . LYS A 1 115 ? -12.995 6.728 30.869 1.00 52.81 115 LYS A CA 1
ATOM 844 C C . LYS A 1 115 ? -14.082 7.784 31.086 1.00 52.81 115 LYS A C 1
ATOM 846 O O . LYS A 1 115 ? -13.940 8.616 31.973 1.00 52.81 115 LYS A O 1
ATOM 851 N N . GLY A 1 116 ? -15.142 7.788 30.278 1.00 45.66 116 GLY A N 1
ATOM 852 C CA . GLY A 1 116 ? -16.250 8.746 30.386 1.00 45.66 116 GLY A CA 1
ATOM 853 C C . GLY A 1 116 ? -17.312 8.383 31.430 1.00 45.66 116 GLY A C 1
ATOM 854 O O . GLY A 1 116 ? -18.270 9.133 31.591 1.00 45.66 116 GLY A O 1
ATOM 855 N N . HIS A 1 117 ? -17.169 7.238 32.105 1.00 46.88 117 HIS A N 1
ATOM 856 C CA . HIS A 1 117 ? -18.090 6.730 33.130 1.00 46.88 117 HIS A CA 1
ATOM 857 C C . HIS A 1 117 ? -17.483 6.720 34.549 1.00 46.88 117 HIS A C 1
ATOM 859 O O . HIS A 1 117 ? -17.945 5.959 35.399 1.00 46.88 117 HIS A O 1
ATOM 865 N N . GLU A 1 118 ? -16.474 7.556 34.811 1.00 41.28 118 GLU A N 1
ATOM 866 C CA . GLU A 1 118 ? -15.999 7.863 36.172 1.00 41.28 118 GLU A CA 1
ATOM 867 C C . GLU A 1 118 ? -16.450 9.256 36.626 1.00 41.28 118 GLU A C 1
ATOM 869 O O . GLU A 1 118 ? -16.330 10.215 35.827 1.00 41.28 118 GLU A O 1
#

Radius of gyration: 19.18 Å; chains: 1; bounding box: 41×20×66 Å

Secondary structure (DSSP, 8-state):
-----------HHHHHHHHHHHHHHHHHHHHHHHTT-HHHHHHHHHHHHHHHHHHHHHHHHHHHHHHHSTTTTSSHHHHHHHHHHHHHHHHHHHHHHHHHHHHHHHHHHHHHHHHTT-